Protein AF-A0A1L3GE89-F1 (afdb_monomer_lite)

Secondary structure (DSSP, 8-state):
-HHHHHHHHHHHHHHHHHHTIIIIIHHHHH---HHHHHHHHHHHHHHHHHHTHHHHTTS-HHHHHHHHHHHHHHHHHHHHHHHHGGG-TTHHHHHHHHHHHHHHHHHHHHHHHHHHHHHS--

Foldseek 3Di:
DLLVVLVVLVVVVVVCVVVVCLNDVCCPPVVDDSVVVVVVNVVVVVVSCVVCVVLCVVADCPLVCQLVVLQVQLVVLVVVCVVPVVVPVCSVVSNVVSNVSNVVSSVVRSVRSVVVCVVDDD

Organism: Syntrophotalea acetylenica (NCBI:txid29542)

pLDDT: mean 82.97, std 6.82, range [53.22, 92.06]

Structure (mmCIF, N/CA/C/O backbone):
data_AF-A0A1L3GE89-F1
#
_entry.id   AF-A0A1L3GE89-F1
#
loop_
_atom_site.group_PDB
_atom_site.id
_atom_site.type_symbol
_atom_site.label_atom_id
_atom_site.label_alt_id
_atom_site.label_comp_id
_atom_site.label_asym_id
_atom_site.label_entity_id
_atom_site.label_seq_id
_atom_site.pdbx_PDB_ins_code
_atom_site.Cartn_x
_atom_site.Cartn_y
_atom_site.Cartn_z
_atom_site.occupancy
_atom_site.B_iso_or_equiv
_atom_site.auth_seq_id
_atom_site.auth_comp_id
_atom_site.auth_asym_id
_atom_site.auth_atom_id
_atom_site.pdbx_PDB_model_num
ATOM 1 N N . MET A 1 1 ? -16.234 -9.388 12.461 1.00 69.56 1 MET A N 1
ATOM 2 C CA . MET A 1 1 ? -16.269 -9.498 10.982 1.00 69.56 1 MET A CA 1
ATOM 3 C C . MET A 1 1 ? -15.283 -8.546 10.302 1.00 69.56 1 MET A C 1
ATOM 5 O O . MET A 1 1 ? -14.530 -9.015 9.465 1.00 69.56 1 MET A O 1
ATOM 9 N N . PHE A 1 2 ? -15.225 -7.266 10.700 1.00 76.56 2 PHE A N 1
ATOM 10 C CA . PHE A 1 2 ? -14.264 -6.275 10.180 1.00 76.56 2 PHE A CA 1
ATOM 11 C C . PHE A 1 2 ? -12.813 -6.786 10.139 1.00 76.56 2 PHE A C 1
ATOM 13 O O . PHE A 1 2 ? -12.288 -6.968 9.052 1.00 76.56 2 PHE A O 1
ATOM 20 N N . LEU A 1 3 ? -12.228 -7.148 11.289 1.00 77.69 3 LEU A N 1
ATOM 21 C CA . LEU A 1 3 ? -10.827 -7.597 11.384 1.00 77.69 3 LEU A CA 1
ATOM 22 C C . LEU A 1 3 ? -10.482 -8.791 10.474 1.00 77.69 3 LEU A C 1
ATOM 24 O O . LEU A 1 3 ? -9.393 -8.832 9.913 1.00 77.69 3 LEU A O 1
ATOM 28 N N . LEU A 1 4 ? -11.409 -9.738 10.284 1.00 83.19 4 LEU A N 1
ATOM 29 C CA . LEU A 1 4 ? -11.210 -10.875 9.377 1.00 83.19 4 LEU A CA 1
ATOM 30 C C . LEU A 1 4 ? -11.145 -10.427 7.914 1.00 83.19 4 LEU A C 1
ATOM 32 O O . LEU A 1 4 ? -10.259 -10.861 7.184 1.00 83.19 4 LEU A O 1
ATOM 36 N N . VAL A 1 5 ? -12.054 -9.545 7.488 1.00 83.62 5 VAL A N 1
ATOM 37 C CA . VAL A 1 5 ? -12.061 -9.017 6.115 1.00 83.62 5 VAL A CA 1
ATOM 38 C C . VAL A 1 5 ? -10.837 -8.137 5.874 1.00 83.62 5 VAL A C 1
ATOM 40 O O . VAL A 1 5 ? -10.213 -8.237 4.824 1.00 83.62 5 VAL A O 1
ATOM 43 N N . SER A 1 6 ? -10.445 -7.329 6.858 1.00 83.69 6 SER A N 1
ATOM 44 C CA . SER A 1 6 ? -9.227 -6.520 6.807 1.00 83.69 6 SER A CA 1
ATOM 45 C C . SER A 1 6 ? -7.960 -7.368 6.720 1.00 83.69 6 SER A C 1
ATOM 47 O O . SER A 1 6 ? -7.058 -7.054 5.943 1.00 83.69 6 SER A O 1
ATOM 49 N N . GLY A 1 7 ? -7.900 -8.458 7.489 1.00 84.69 7 GLY A N 1
ATOM 50 C CA . GLY A 1 7 ? -6.807 -9.424 7.442 1.00 84.69 7 GLY A CA 1
ATOM 51 C C . GLY A 1 7 ? -6.734 -10.136 6.094 1.00 84.69 7 GLY A C 1
ATOM 52 O O . GLY A 1 7 ? -5.658 -10.219 5.513 1.00 84.69 7 GLY A O 1
ATOM 53 N N . LEU A 1 8 ? -7.876 -10.567 5.549 1.00 87.62 8 LEU A N 1
ATOM 54 C CA . LEU A 1 8 ? -7.939 -11.193 4.227 1.00 87.62 8 LEU A CA 1
ATOM 55 C C . LEU A 1 8 ? -7.529 -10.219 3.114 1.00 87.62 8 LEU A C 1
ATOM 57 O O . LEU A 1 8 ? -6.771 -10.591 2.225 1.00 87.62 8 LEU A O 1
ATOM 61 N N . PHE A 1 9 ? -7.979 -8.965 3.190 1.00 86.75 9 PHE A N 1
ATOM 62 C CA . PHE A 1 9 ? -7.587 -7.908 2.258 1.00 86.75 9 PHE A CA 1
ATOM 63 C C . PHE A 1 9 ? -6.077 -7.638 2.313 1.00 86.75 9 PHE A C 1
ATOM 65 O O . PHE A 1 9 ? -5.418 -7.603 1.279 1.00 86.75 9 PHE A O 1
ATOM 72 N N . THR A 1 10 ? -5.507 -7.532 3.516 1.00 87.12 10 THR A N 1
ATOM 73 C CA . THR A 1 10 ? -4.058 -7.336 3.695 1.00 87.12 10 THR A CA 1
ATOM 74 C C . THR A 1 10 ? -3.266 -8.562 3.228 1.00 87.12 10 THR A C 1
ATOM 76 O O . THR A 1 10 ? -2.227 -8.418 2.594 1.00 87.12 10 THR A O 1
ATOM 79 N N . GLY A 1 11 ? -3.771 -9.774 3.476 1.00 87.75 11 GLY A N 1
ATOM 80 C CA . GLY A 1 11 ? -3.175 -11.016 2.983 1.00 87.75 11 GLY A CA 1
ATOM 81 C C . GLY A 1 11 ? -3.197 -11.122 1.458 1.00 87.75 11 GLY A C 1
ATOM 82 O O . GLY A 1 11 ? -2.223 -11.572 0.866 1.00 87.75 11 GLY A O 1
ATOM 83 N N . MET A 1 12 ? -4.266 -10.653 0.807 1.00 89.19 12 MET A N 1
ATOM 84 C CA . MET A 1 12 ? -4.330 -10.564 -0.654 1.00 89.19 12 MET A CA 1
ATOM 85 C C . MET A 1 12 ? -3.250 -9.623 -1.207 1.00 89.19 12 MET A C 1
ATOM 87 O O . MET A 1 12 ? -2.573 -9.992 -2.162 1.00 89.19 12 MET A O 1
ATOM 91 N N . LEU A 1 13 ? -3.069 -8.443 -0.600 1.00 86.38 13 LEU A N 1
ATOM 92 C CA . LEU A 1 13 ? -2.017 -7.493 -0.988 1.00 86.38 13 LEU A CA 1
ATOM 93 C C . LEU A 1 13 ? -0.614 -8.074 -0.766 1.00 86.38 13 LEU A C 1
ATOM 95 O O . LEU A 1 13 ? 0.244 -7.961 -1.631 1.00 86.38 13 LEU A O 1
ATOM 99 N N . LEU A 1 14 ? -0.404 -8.768 0.357 1.00 89.31 14 LEU A N 1
ATOM 100 C CA . LEU A 1 14 ? 0.856 -9.451 0.642 1.00 89.31 14 LEU A CA 1
ATOM 101 C C . LEU A 1 14 ? 1.186 -10.498 -0.426 1.00 89.31 14 LEU A C 1
ATOM 103 O O . LEU A 1 14 ? 2.320 -10.562 -0.881 1.00 89.31 14 LEU A O 1
ATOM 107 N N . LEU A 1 15 ? 0.217 -11.336 -0.806 1.00 88.38 15 LEU A N 1
ATOM 108 C CA . LEU A 1 15 ? 0.426 -12.357 -1.834 1.00 88.38 15 LEU A CA 1
ATOM 109 C C . LEU A 1 15 ? 0.726 -11.729 -3.199 1.00 88.38 15 LEU A C 1
ATOM 111 O O . LEU A 1 15 ? 1.553 -12.260 -3.936 1.00 88.38 15 LEU A O 1
ATOM 115 N N . ASP A 1 16 ? 0.076 -10.613 -3.525 1.00 84.88 16 ASP A N 1
ATOM 116 C CA . ASP A 1 16 ? 0.357 -9.867 -4.749 1.00 84.88 16 ASP A CA 1
ATOM 117 C C . ASP A 1 16 ? 1.804 -9.361 -4.801 1.00 84.88 16 ASP A C 1
ATOM 119 O O . ASP A 1 16 ? 2.520 -9.715 -5.738 1.00 84.88 16 ASP A O 1
ATOM 123 N N . ASP A 1 17 ? 2.260 -8.619 -3.786 1.00 84.62 17 ASP A N 1
ATOM 124 C CA . ASP A 1 17 ? 3.641 -8.112 -3.731 1.00 84.62 17 ASP A CA 1
ATOM 125 C C . ASP A 1 17 ? 4.669 -9.259 -3.626 1.00 84.62 17 ASP A C 1
ATOM 127 O O . ASP A 1 17 ? 5.698 -9.231 -4.298 1.00 84.62 17 ASP A O 1
ATOM 131 N N . LEU A 1 18 ? 4.393 -10.316 -2.847 1.00 86.31 18 LEU A N 1
ATOM 132 C CA . LEU A 1 18 ? 5.325 -11.439 -2.644 1.00 86.31 18 LEU A CA 1
ATOM 133 C C . LEU A 1 18 ? 5.612 -12.210 -3.938 1.00 86.31 18 LEU A C 1
ATOM 135 O O . LEU A 1 18 ? 6.742 -12.641 -4.172 1.00 86.31 18 LEU A O 1
ATOM 139 N N . PHE A 1 19 ? 4.589 -12.410 -4.768 1.00 86.12 19 PHE A N 1
ATOM 140 C CA . PHE A 1 19 ? 4.724 -13.101 -6.050 1.00 86.12 19 PHE A CA 1
ATOM 141 C C . PHE A 1 19 ? 4.890 -12.141 -7.232 1.00 86.12 19 PHE A C 1
ATOM 143 O O . PHE A 1 19 ? 4.974 -12.608 -8.372 1.00 86.12 19 PHE A O 1
ATOM 150 N N . LEU A 1 20 ? 4.953 -10.827 -6.978 1.00 84.38 20 LEU A N 1
ATOM 151 C CA . LEU A 1 20 ? 4.978 -9.774 -7.995 1.00 84.38 20 LEU A CA 1
ATOM 152 C C . LEU A 1 20 ? 3.858 -9.981 -9.026 1.00 84.38 20 LEU A C 1
ATOM 154 O O . LEU A 1 20 ? 4.098 -9.945 -10.241 1.00 84.38 20 LEU A O 1
ATOM 158 N N . LEU A 1 21 ? 2.637 -10.290 -8.565 1.00 84.31 21 LEU A N 1
ATOM 159 C CA . LEU A 1 21 ? 1.561 -10.663 -9.482 1.00 84.31 21 LEU A CA 1
ATOM 160 C C . LEU A 1 21 ? 1.203 -9.486 -10.386 1.00 84.31 21 LEU A C 1
ATOM 162 O O . LEU A 1 21 ? 1.105 -9.677 -11.599 1.00 84.31 21 LEU A O 1
ATOM 166 N N . HIS A 1 22 ? 1.073 -8.280 -9.834 1.00 81.81 22 HIS A N 1
ATOM 167 C CA . HIS A 1 22 ? 0.718 -7.085 -10.597 1.00 81.81 22 HIS A CA 1
ATOM 168 C C . HIS A 1 22 ? 1.778 -6.619 -11.604 1.00 81.81 22 HIS A C 1
ATOM 170 O O . HIS A 1 22 ? 1.414 -6.031 -12.625 1.00 81.81 22 HIS A O 1
ATOM 176 N N . GLU A 1 23 ? 3.058 -6.895 -11.354 1.00 77.44 23 GLU A N 1
ATOM 177 C CA . GLU A 1 23 ? 4.167 -6.428 -12.195 1.00 77.44 23 GLU A CA 1
ATOM 178 C C . GLU A 1 23 ? 4.647 -7.503 -13.181 1.00 77.44 23 GLU A C 1
ATOM 180 O O . GLU A 1 23 ? 4.854 -7.233 -14.365 1.00 77.44 23 GLU A O 1
ATOM 185 N N . ARG A 1 24 ? 4.802 -8.749 -12.720 1.00 80.25 24 ARG A N 1
ATOM 186 C CA . ARG A 1 24 ? 5.500 -9.797 -13.476 1.00 80.25 24 ARG A CA 1
ATOM 187 C C . ARG A 1 24 ? 4.572 -10.895 -13.969 1.00 80.25 24 ARG A C 1
ATOM 189 O O . ARG A 1 24 ? 4.663 -11.295 -15.129 1.00 80.25 24 ARG A O 1
ATOM 196 N N . VAL A 1 25 ? 3.680 -11.393 -13.113 1.00 83.12 25 VAL A N 1
ATOM 197 C CA . VAL A 1 25 ? 2.864 -12.572 -13.453 1.00 83.12 25 VAL A CA 1
ATOM 198 C C . VAL A 1 25 ? 1.672 -12.195 -14.329 1.00 83.12 25 VAL A C 1
ATOM 200 O O . VAL A 1 25 ? 1.496 -12.756 -15.408 1.00 83.12 25 VAL A O 1
ATOM 203 N N . LEU A 1 26 ? 0.859 -11.226 -13.915 1.00 81.06 26 LEU A N 1
ATOM 204 C CA . LEU A 1 26 ? -0.335 -10.824 -14.660 1.00 81.06 26 LEU A CA 1
ATOM 205 C C . LEU A 1 26 ? 0.016 -10.150 -15.998 1.00 81.06 26 LEU A C 1
ATOM 207 O O . LEU A 1 26 ? -0.596 -10.515 -17.008 1.00 81.06 26 LEU A O 1
ATOM 211 N N . PRO A 1 27 ? 1.011 -9.243 -16.078 1.00 79.94 27 PRO A N 1
ATOM 212 C CA . PRO A 1 27 ? 1.419 -8.691 -17.366 1.00 79.94 27 PRO A CA 1
ATOM 213 C C . PRO A 1 27 ? 2.143 -9.712 -18.247 1.00 79.94 27 PRO A C 1
ATOM 215 O O . PRO A 1 27 ? 1.921 -9.722 -19.456 1.00 79.94 27 PRO A O 1
ATOM 218 N N . GLY A 1 28 ? 2.963 -10.589 -17.657 1.00 79.62 28 GLY A N 1
ATOM 219 C CA . GLY A 1 28 ? 3.766 -11.567 -18.394 1.00 79.62 28 GLY A CA 1
ATOM 220 C C . GLY A 1 28 ? 2.974 -12.755 -18.946 1.00 79.62 28 GLY A C 1
ATOM 221 O O . GLY A 1 28 ? 3.187 -13.143 -20.089 1.00 79.62 28 GLY A O 1
ATOM 222 N N . TYR A 1 29 ? 2.047 -13.322 -18.166 1.00 81.56 29 TYR A N 1
ATOM 223 C CA . TYR A 1 29 ? 1.276 -14.508 -18.572 1.00 81.56 29 TYR A CA 1
ATOM 224 C C . TYR A 1 29 ? -0.107 -14.167 -19.135 1.00 81.56 29 TYR A C 1
ATOM 226 O O . TYR A 1 29 ? -0.576 -14.824 -20.063 1.00 81.56 29 TYR A O 1
ATOM 234 N N . LEU A 1 30 ? -0.774 -13.145 -18.586 1.00 77.94 30 LEU A N 1
ATOM 235 C CA . LEU A 1 30 ? -2.143 -12.770 -18.964 1.00 77.94 30 LEU A CA 1
ATOM 236 C C . LEU A 1 30 ? -2.202 -11.592 -19.950 1.00 77.94 30 LEU A C 1
ATOM 238 O O . LEU A 1 30 ? -3.291 -11.241 -20.405 1.00 77.94 30 LEU A O 1
ATOM 242 N N . HIS A 1 31 ? -1.059 -10.979 -20.285 1.00 78.19 31 HIS A N 1
ATOM 243 C CA . HIS A 1 31 ? -0.954 -9.772 -21.121 1.00 78.19 31 HIS A CA 1
ATOM 244 C C . HIS A 1 31 ? -1.803 -8.593 -20.618 1.00 78.19 31 HIS A C 1
ATOM 246 O O . HIS A 1 31 ? -2.185 -7.694 -21.377 1.00 78.19 31 HIS A O 1
ATOM 252 N N . TRP A 1 32 ? -2.122 -8.575 -19.323 1.00 79.94 32 TRP A N 1
ATOM 253 C CA . TRP A 1 32 ? -2.865 -7.478 -18.724 1.00 79.94 32 TRP A CA 1
ATOM 254 C C . TRP A 1 32 ? -1.952 -6.276 -18.530 1.00 79.94 32 TRP A C 1
ATOM 256 O O . TRP A 1 32 ? -0.882 -6.368 -17.937 1.00 79.94 32 TRP A O 1
ATOM 266 N N . ARG A 1 33 ? -2.384 -5.105 -19.008 1.00 81.06 33 ARG A N 1
ATOM 267 C CA . ARG A 1 33 ? -1.645 -3.870 -18.730 1.00 81.06 33 ARG A CA 1
ATOM 268 C C . ARG A 1 33 ? -1.733 -3.553 -17.238 1.00 81.06 33 ARG A C 1
ATOM 270 O O . ARG A 1 33 ?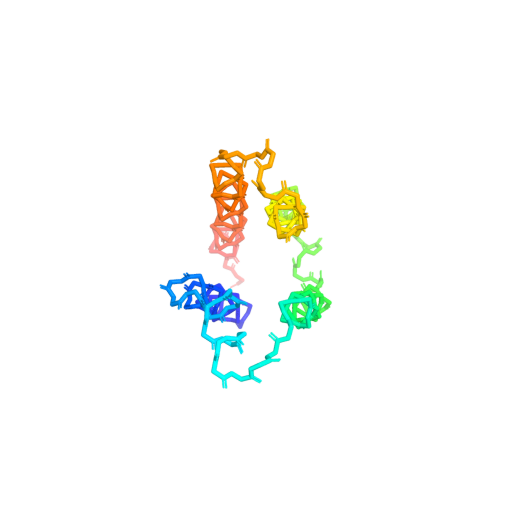 -2.838 -3.446 -16.710 1.00 81.06 33 ARG A O 1
ATOM 277 N N . GLN A 1 34 ? -0.586 -3.265 -16.632 1.00 78.44 34 GLN A N 1
ATOM 278 C CA . GLN A 1 34 ? -0.401 -2.869 -15.228 1.00 78.44 34 GLN A CA 1
ATOM 279 C C . GLN A 1 34 ? -1.439 -1.834 -14.741 1.00 78.44 34 GLN A C 1
ATOM 281 O O . GLN A 1 34 ? -2.036 -1.983 -13.680 1.00 78.44 34 GLN A O 1
ATOM 286 N N . ARG A 1 35 ? -1.793 -0.858 -15.595 1.00 80.44 35 ARG A N 1
ATOM 287 C CA . ARG A 1 35 ? -2.846 0.142 -15.317 1.00 80.44 35 ARG A CA 1
ATOM 288 C C . ARG A 1 35 ? -4.201 -0.449 -14.908 1.00 80.44 35 ARG A C 1
ATOM 290 O O . ARG A 1 35 ? -4.891 0.150 -14.094 1.00 80.44 35 ARG A O 1
ATOM 297 N N . TYR A 1 36 ? -4.613 -1.574 -15.496 1.00 83.50 36 TYR A N 1
ATOM 298 C CA . TYR A 1 36 ? -5.906 -2.199 -15.196 1.00 83.50 36 TYR A CA 1
ATOM 299 C C . TYR A 1 36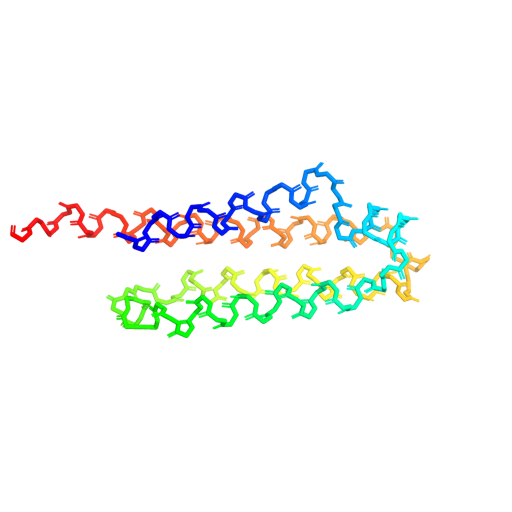 ? -5.869 -2.929 -13.859 1.00 83.50 36 TYR A C 1
ATOM 301 O O . TYR A 1 36 ? -6.870 -2.951 -13.150 1.00 83.50 36 TYR A O 1
ATOM 309 N N . ILE A 1 37 ? -4.704 -3.468 -13.505 1.00 84.88 37 ILE A N 1
ATOM 310 C CA . ILE A 1 37 ? -4.476 -4.152 -12.237 1.00 84.88 37 ILE A CA 1
ATOM 311 C C . ILE A 1 37 ? -4.549 -3.134 -11.091 1.00 84.88 37 ILE A C 1
ATOM 313 O O . ILE A 1 37 ? -5.331 -3.326 -10.162 1.00 84.88 37 ILE A O 1
ATOM 317 N N . TYR A 1 38 ? -3.872 -1.983 -11.214 1.00 83.81 38 TYR A N 1
ATOM 318 C CA . TYR A 1 38 ? -4.005 -0.891 -10.237 1.00 83.81 38 TYR A CA 1
ATOM 319 C C . TYR A 1 38 ? -5.432 -0.364 -10.112 1.00 83.81 38 TYR A C 1
ATOM 321 O O . TYR A 1 38 ? -5.890 -0.074 -9.010 1.00 83.81 38 TYR A O 1
ATOM 329 N N . LEU A 1 39 ? -6.165 -0.267 -11.223 1.00 85.88 39 LEU A N 1
ATOM 330 C CA . LEU A 1 39 ? -7.565 0.162 -11.205 1.00 85.88 39 LEU A CA 1
ATOM 331 C C . LEU A 1 39 ? -8.451 -0.865 -10.473 1.00 85.88 39 LEU A C 1
ATOM 333 O O . LEU A 1 39 ? -9.344 -0.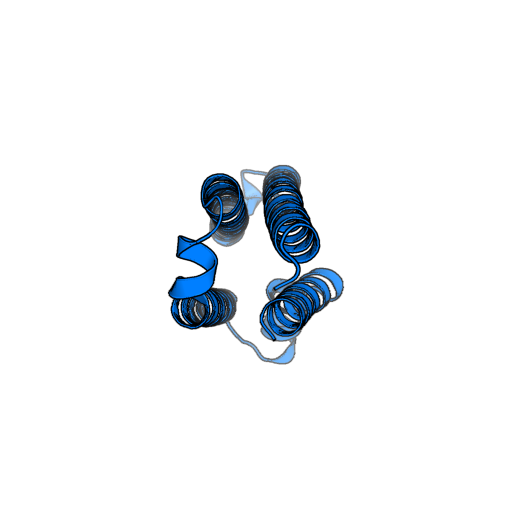489 -9.712 1.00 85.88 39 LEU A O 1
ATOM 337 N N . GLY A 1 40 ? -8.147 -2.157 -10.623 1.00 87.50 40 GLY A N 1
ATOM 338 C CA . GLY A 1 40 ? -8.709 -3.238 -9.813 1.00 87.50 40 GLY A CA 1
ATOM 339 C C . GLY A 1 40 ? -8.433 -3.048 -8.320 1.00 87.50 40 GLY A C 1
ATOM 340 O O . GLY A 1 40 ? -9.369 -2.990 -7.526 1.00 87.50 40 GLY A O 1
ATOM 341 N N . TYR A 1 41 ? -7.176 -2.847 -7.921 1.00 86.81 41 TYR A N 1
ATOM 342 C CA . TYR A 1 41 ? -6.844 -2.609 -6.511 1.00 86.81 41 TYR A CA 1
ATOM 343 C C . TYR A 1 41 ? -7.512 -1.357 -5.947 1.00 86.81 41 TYR A C 1
ATOM 345 O O . TYR A 1 41 ? -8.048 -1.389 -4.837 1.00 86.81 41 TYR A O 1
ATOM 353 N N . MET A 1 42 ? -7.554 -0.271 -6.717 1.00 87.12 42 MET A N 1
ATOM 354 C CA . MET A 1 42 ? -8.210 0.968 -6.313 1.00 87.12 42 MET A CA 1
ATOM 355 C C . MET A 1 42 ? -9.714 0.764 -6.099 1.00 87.12 42 MET A C 1
ATOM 357 O O . MET A 1 42 ? -10.254 1.213 -5.089 1.00 87.12 42 MET A O 1
ATOM 361 N N . THR A 1 43 ? -10.394 0.047 -6.998 1.00 88.75 43 THR A N 1
ATOM 362 C CA . THR A 1 43 ? -11.832 -0.241 -6.855 1.00 88.75 43 THR A CA 1
ATOM 363 C C . THR A 1 43 ? -12.128 -1.150 -5.663 1.00 88.75 43 THR A C 1
ATOM 365 O O . THR A 1 43 ? -13.053 -0.852 -4.905 1.00 88.75 43 THR A O 1
ATOM 368 N N . ILE A 1 44 ? -11.324 -2.193 -5.427 1.00 88.00 44 ILE A N 1
ATOM 369 C CA . ILE A 1 44 ? -11.467 -3.063 -4.245 1.00 88.00 44 ILE A CA 1
ATOM 370 C C . ILE A 1 44 ? -11.235 -2.257 -2.961 1.00 88.00 44 ILE A C 1
ATOM 372 O O . ILE A 1 44 ? -12.026 -2.354 -2.023 1.00 88.00 44 ILE A O 1
ATOM 376 N N . THR A 1 45 ? -10.198 -1.416 -2.934 1.00 86.19 45 THR A N 1
ATOM 377 C CA . THR A 1 45 ? -9.873 -0.557 -1.785 1.00 86.19 45 THR A CA 1
ATOM 378 C C . THR A 1 45 ? -11.016 0.411 -1.484 1.00 86.19 45 THR A C 1
ATOM 380 O O . THR A 1 45 ? -11.475 0.491 -0.346 1.00 86.19 45 THR A O 1
ATOM 383 N N . LEU A 1 46 ? -11.550 1.096 -2.500 1.00 87.69 46 LEU A N 1
ATOM 384 C CA . LEU A 1 46 ? -12.707 1.984 -2.347 1.00 87.69 46 LEU A CA 1
ATOM 385 C C . LEU A 1 46 ? -13.962 1.228 -1.891 1.00 87.69 46 LEU A C 1
ATOM 387 O O . LEU A 1 46 ? -14.688 1.723 -1.029 1.00 87.69 46 LEU A O 1
ATOM 391 N N . GLY A 1 47 ? -14.203 0.026 -2.420 1.00 87.44 47 GLY A N 1
ATOM 392 C CA . GLY A 1 47 ? -15.299 -0.844 -1.991 1.00 87.44 47 GLY A CA 1
ATOM 393 C C . GLY A 1 47 ? -15.181 -1.243 -0.519 1.00 87.44 47 GLY A C 1
ATOM 394 O O . GLY A 1 47 ? -16.157 -1.150 0.229 1.00 87.44 47 GLY A O 1
ATOM 395 N N . TYR A 1 48 ? -13.974 -1.601 -0.077 1.00 86.44 48 TYR A N 1
ATOM 396 C CA . TYR A 1 48 ? -13.668 -1.888 1.323 1.00 86.44 48 TYR A CA 1
ATOM 397 C C . TYR A 1 48 ? -13.903 -0.658 2.219 1.00 86.44 48 TYR A C 1
ATOM 399 O O . TYR A 1 48 ? -14.619 -0.755 3.220 1.00 86.44 48 TYR A O 1
ATOM 407 N N . LEU A 1 49 ? -13.386 0.517 1.834 1.00 84.94 49 LEU A N 1
ATOM 408 C CA . LEU A 1 49 ? -13.610 1.772 2.564 1.00 84.94 49 LEU A CA 1
ATOM 409 C C . LEU A 1 49 ? -15.103 2.118 2.667 1.00 84.94 49 LEU A C 1
ATOM 411 O O . LEU A 1 49 ? -15.578 2.498 3.737 1.00 84.94 49 LEU A O 1
ATOM 415 N N . ALA A 1 50 ? -15.856 1.980 1.573 1.00 85.62 50 ALA A N 1
ATOM 416 C CA . ALA A 1 50 ? -17.282 2.284 1.540 1.00 85.62 50 ALA A CA 1
ATOM 417 C C . ALA A 1 50 ? -18.100 1.313 2.408 1.00 85.62 50 ALA A C 1
ATOM 419 O O . ALA A 1 50 ? -18.976 1.753 3.159 1.00 85.62 50 ALA A O 1
ATOM 420 N N . GLY A 1 51 ? -17.787 0.014 2.350 1.00 82.38 51 GLY A N 1
ATOM 421 C CA . GLY A 1 51 ? -18.458 -1.028 3.130 1.00 82.38 51 GLY A CA 1
ATOM 422 C C . GLY A 1 51 ? -18.246 -0.870 4.635 1.00 82.38 51 GLY A C 1
ATOM 423 O O . GLY A 1 51 ? -19.191 -0.999 5.416 1.00 82.38 51 GLY A O 1
ATOM 424 N N . PHE A 1 52 ? -17.034 -0.496 5.049 1.00 82.31 52 PHE A N 1
ATOM 425 C CA . PHE A 1 52 ? -16.690 -0.323 6.461 1.00 82.31 52 PHE A CA 1
ATOM 426 C C . PHE A 1 52 ? -16.680 1.130 6.934 1.00 82.31 52 PHE A C 1
ATOM 428 O O . PHE A 1 52 ? -16.265 1.396 8.062 1.00 82.31 52 PHE A O 1
ATOM 435 N N . ARG A 1 53 ? -17.229 2.067 6.145 1.00 79.75 53 ARG A N 1
ATOM 436 C CA . ARG A 1 53 ? -17.237 3.504 6.469 1.00 79.75 53 ARG A CA 1
ATOM 437 C C . ARG A 1 53 ? -17.732 3.796 7.884 1.00 79.75 53 ARG A C 1
ATOM 439 O O . ARG A 1 53 ? -17.137 4.605 8.571 1.00 79.75 53 ARG A O 1
ATOM 446 N N . LYS A 1 54 ? -18.784 3.113 8.355 1.0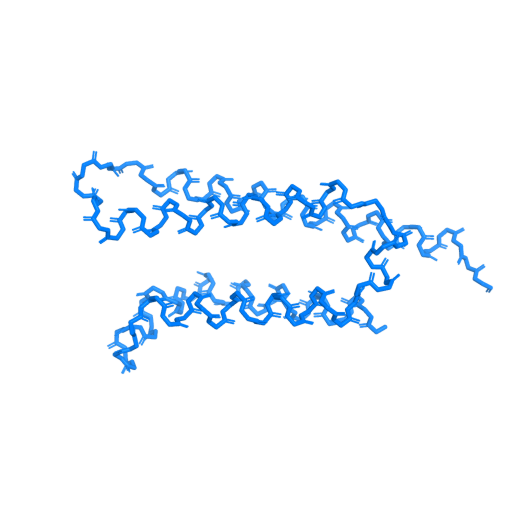0 76.06 54 LYS A N 1
ATOM 447 C CA . LYS A 1 54 ? -19.359 3.340 9.695 1.00 76.06 54 LYS A CA 1
ATOM 448 C C . LYS A 1 54 ? -18.394 2.970 10.825 1.00 76.06 54 LYS A C 1
ATOM 450 O O . LYS A 1 54 ? -18.436 3.599 11.873 1.00 76.06 54 LYS A O 1
ATOM 455 N N . ILE A 1 55 ? -17.561 1.950 10.615 1.00 76.31 55 ILE A N 1
ATOM 456 C CA . ILE A 1 55 ? -16.545 1.509 11.579 1.00 76.31 55 ILE A CA 1
ATOM 457 C C . ILE A 1 55 ? -15.344 2.446 11.497 1.00 76.31 55 ILE A C 1
ATOM 459 O O . ILE A 1 55 ? -14.886 2.936 12.524 1.00 76.31 55 ILE A O 1
ATOM 463 N N . ILE A 1 56 ? -14.912 2.768 10.273 1.00 77.94 56 ILE A N 1
ATOM 464 C CA . ILE A 1 56 ? -13.799 3.684 10.021 1.00 77.94 56 ILE A CA 1
ATOM 465 C C . ILE A 1 56 ? -14.088 5.046 10.656 1.00 77.94 56 ILE A C 1
ATOM 467 O O . ILE A 1 56 ? -13.282 5.484 11.468 1.00 77.94 56 ILE A O 1
ATOM 471 N N . PHE A 1 57 ? -15.272 5.633 10.418 1.00 71.94 57 PHE A N 1
ATOM 472 C CA . PHE A 1 57 ? -15.731 6.910 10.995 1.00 71.94 57 PHE A CA 1
ATOM 473 C C . PHE A 1 57 ? -15.829 6.933 12.531 1.00 71.94 57 PHE A C 1
ATOM 475 O O . PHE A 1 57 ? -15.954 8.000 13.121 1.00 71.94 57 PHE A O 1
ATOM 482 N N . ARG A 1 58 ? -15.756 5.773 13.193 1.00 71.81 58 ARG A N 1
ATOM 483 C CA . ARG A 1 58 ? -15.820 5.648 14.657 1.00 71.81 58 ARG A CA 1
ATOM 484 C C . ARG A 1 58 ? -14.440 5.544 15.324 1.00 71.81 58 ARG A C 1
ATOM 486 O O . ARG A 1 58 ? -14.376 5.496 16.546 1.00 71.81 58 ARG A O 1
ATOM 493 N N . THR A 1 59 ? -13.370 5.479 14.532 1.00 74.44 59 THR A N 1
ATOM 494 C CA . THR A 1 59 ? -11.968 5.276 14.957 1.00 74.44 59 THR A CA 1
ATOM 495 C C . THR A 1 59 ? -11.091 6.451 14.525 1.00 74.44 59 THR A C 1
ATOM 497 O O . THR A 1 59 ? -11.516 7.240 13.694 1.00 74.44 59 THR A O 1
ATOM 500 N N . ASP A 1 60 ? -9.860 6.577 15.019 1.00 72.75 60 ASP A N 1
ATOM 501 C CA . ASP A 1 60 ? -8.942 7.628 14.558 1.00 72.75 60 ASP A CA 1
ATOM 502 C C . ASP A 1 60 ? -8.569 7.465 13.072 1.00 72.75 60 ASP A C 1
ATOM 504 O O . ASP A 1 60 ? -7.870 6.528 12.683 1.00 72.75 60 ASP A O 1
ATOM 508 N N . HIS A 1 61 ? -9.014 8.398 12.222 1.00 81.06 61 HIS A N 1
ATOM 509 C CA . HIS A 1 61 ? -8.783 8.336 10.769 1.00 81.06 61 HIS A CA 1
ATOM 510 C C . HIS A 1 61 ? -7.368 8.738 10.360 1.00 81.06 61 HIS A C 1
ATOM 512 O O . HIS A 1 61 ? -6.983 8.493 9.221 1.00 81.06 61 HIS A O 1
ATOM 518 N N . LEU A 1 62 ? -6.595 9.367 11.249 1.00 84.88 62 LEU A N 1
ATOM 519 C CA . LEU A 1 62 ? -5.297 9.944 10.900 1.00 84.88 62 LEU A CA 1
ATOM 520 C C . LEU A 1 62 ? -4.328 8.868 10.389 1.00 84.88 62 LEU A C 1
ATOM 522 O O . LEU A 1 62 ? -3.733 9.032 9.328 1.00 84.88 62 LEU A O 1
ATOM 526 N N . LEU A 1 63 ? -4.249 7.727 11.080 1.00 83.75 63 LEU A N 1
ATOM 527 C CA . LEU A 1 63 ? -3.424 6.589 10.657 1.00 83.75 63 LEU A CA 1
ATOM 528 C C . LEU A 1 63 ? -3.913 5.966 9.343 1.00 83.75 63 LEU A C 1
ATOM 530 O O . LEU A 1 63 ? -3.102 5.556 8.519 1.00 83.75 63 LEU A O 1
ATOM 534 N N . LEU A 1 64 ? -5.228 5.937 9.118 1.00 85.38 64 LEU A N 1
ATOM 535 C CA . LEU A 1 64 ? -5.813 5.419 7.882 1.00 85.38 64 LEU A CA 1
ATOM 536 C C . LEU A 1 64 ? -5.517 6.343 6.689 1.00 85.38 64 LEU A C 1
ATOM 538 O O . LEU A 1 64 ? -5.150 5.864 5.620 1.00 85.38 64 LEU A O 1
ATOM 542 N N . VAL A 1 65 ? -5.626 7.661 6.874 1.00 87.81 65 VAL A N 1
ATOM 543 C CA . VAL A 1 65 ? -5.278 8.656 5.849 1.00 87.81 65 VAL A CA 1
ATOM 544 C C . VAL A 1 65 ? -3.788 8.596 5.526 1.00 87.81 65 VAL A C 1
ATOM 546 O O . VAL A 1 65 ? -3.435 8.613 4.350 1.00 87.81 65 VAL A O 1
ATOM 549 N N . LEU A 1 66 ? -2.922 8.462 6.536 1.00 88.19 66 LEU A N 1
ATOM 550 C CA . LEU A 1 66 ? -1.487 8.266 6.316 1.00 88.19 66 LEU A CA 1
ATOM 551 C C . LEU A 1 66 ? -1.210 6.976 5.544 1.00 88.19 66 LEU A C 1
ATOM 553 O O . LEU A 1 66 ? -0.480 7.013 4.558 1.00 88.19 66 LEU A O 1
ATOM 557 N N . ALA A 1 67 ? -1.830 5.860 5.936 1.00 88.38 67 ALA A N 1
ATOM 558 C CA . ALA A 1 67 ? -1.663 4.584 5.249 1.00 88.38 67 ALA A CA 1
ATOM 559 C C . ALA A 1 67 ? -2.037 4.689 3.766 1.00 88.38 67 ALA A C 1
ATOM 561 O O . ALA A 1 67 ? -1.237 4.359 2.895 1.00 88.38 67 ALA A O 1
ATOM 562 N N . LEU A 1 68 ? -3.231 5.212 3.476 1.00 88.31 68 LEU A N 1
ATOM 563 C CA . LEU A 1 68 ? -3.716 5.387 2.108 1.00 88.31 68 LEU A CA 1
ATOM 564 C C . LEU A 1 68 ? -2.870 6.388 1.318 1.00 88.31 68 LEU A C 1
ATOM 566 O O . LEU A 1 68 ? -2.607 6.158 0.141 1.00 88.31 68 LEU A O 1
ATOM 570 N N . GLY A 1 69 ? -2.423 7.470 1.958 1.00 91.00 69 GLY A N 1
ATOM 571 C CA . GLY A 1 69 ? -1.536 8.457 1.351 1.00 91.00 69 GLY A CA 1
ATOM 572 C C . GLY A 1 69 ? -0.204 7.840 0.936 1.00 91.00 69 GLY A C 1
ATOM 573 O O . GLY A 1 69 ? 0.205 7.987 -0.212 1.00 91.00 69 GLY A O 1
ATOM 574 N N . PHE A 1 70 ? 0.441 7.092 1.829 1.00 91.88 70 PHE A N 1
ATOM 575 C CA . PHE A 1 70 ? 1.706 6.425 1.532 1.00 91.88 70 PHE A CA 1
ATOM 576 C C . PHE A 1 70 ? 1.562 5.314 0.484 1.00 91.88 70 PHE A C 1
ATOM 578 O O . PHE A 1 70 ? 2.373 5.253 -0.436 1.00 91.88 70 PHE A O 1
ATOM 585 N N . PHE A 1 71 ? 0.500 4.503 0.534 1.00 88.00 71 PHE A N 1
ATOM 586 C CA . PHE A 1 71 ? 0.229 3.526 -0.527 1.00 88.00 71 PHE A CA 1
ATOM 587 C C . PHE A 1 71 ? -0.011 4.195 -1.884 1.00 88.00 71 PHE A C 1
ATOM 589 O O . PHE A 1 71 ? 0.512 3.738 -2.897 1.00 88.00 71 PHE A O 1
ATOM 596 N N . PHE A 1 72 ? -0.748 5.307 -1.914 1.00 90.38 72 PHE A N 1
ATOM 597 C CA . PHE A 1 72 ? -0.949 6.072 -3.141 1.00 90.38 72 PHE A CA 1
ATOM 598 C C . PHE A 1 72 ? 0.366 6.649 -3.678 1.00 90.38 72 PHE A C 1
ATOM 600 O O . PHE A 1 72 ? 0.619 6.567 -4.879 1.00 90.38 72 PHE A O 1
ATOM 607 N N . LEU A 1 73 ? 1.222 7.193 -2.805 1.00 89.50 73 LEU A N 1
ATOM 608 C CA . LEU A 1 73 ? 2.545 7.688 -3.192 1.00 89.50 73 LEU A CA 1
ATOM 609 C C . LEU A 1 73 ? 3.422 6.571 -3.764 1.00 89.50 73 LEU A C 1
ATOM 611 O O . LEU A 1 73 ? 4.077 6.791 -4.778 1.00 89.50 73 LEU A O 1
ATOM 615 N N . SER A 1 74 ? 3.401 5.382 -3.162 1.00 88.94 74 SER A N 1
ATOM 616 C CA . SER A 1 74 ? 4.130 4.220 -3.673 1.00 88.94 74 SER A CA 1
ATOM 617 C C . SER A 1 74 ? 3.700 3.861 -5.101 1.00 88.94 74 SER A C 1
ATOM 619 O O . SER A 1 7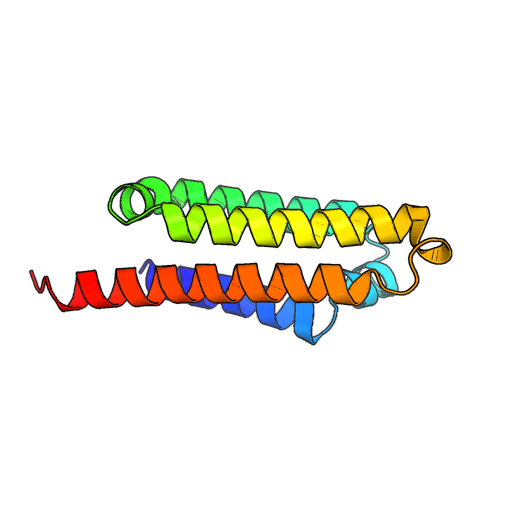4 ? 4.530 3.840 -6.009 1.00 88.94 74 SER A O 1
ATOM 621 N N . VAL A 1 75 ? 2.391 3.714 -5.336 1.00 86.56 75 VAL A N 1
ATOM 622 C CA . VAL A 1 75 ? 1.837 3.429 -6.673 1.00 86.56 75 VAL A CA 1
ATOM 623 C C . VAL A 1 75 ? 2.158 4.548 -7.670 1.00 86.56 75 VAL A C 1
ATOM 625 O O . VAL A 1 75 ? 2.395 4.289 -8.851 1.00 86.56 75 VAL A O 1
ATOM 628 N N . ALA A 1 76 ? 2.172 5.806 -7.219 1.00 88.12 76 ALA A N 1
ATOM 629 C CA . ALA A 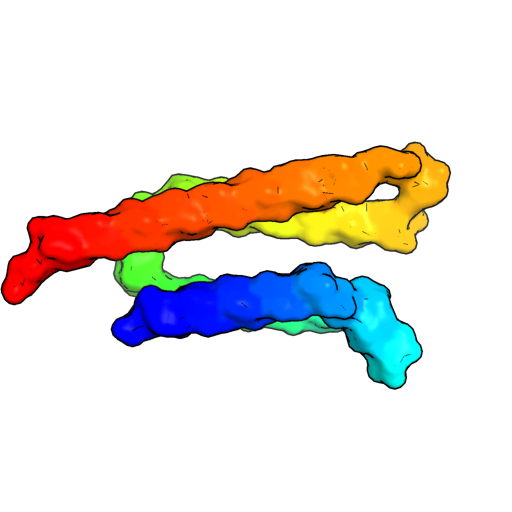1 76 ? 2.533 6.940 -8.060 1.00 88.12 76 ALA A CA 1
ATOM 630 C C . ALA A 1 76 ? 4.008 6.890 -8.487 1.00 88.12 76 ALA A C 1
ATOM 632 O O . ALA A 1 76 ? 4.297 7.138 -9.660 1.00 88.12 76 ALA A O 1
ATOM 633 N N . VAL A 1 77 ? 4.924 6.543 -7.574 1.00 87.44 77 VAL A N 1
ATOM 634 C CA . VAL A 1 77 ? 6.347 6.339 -7.894 1.00 87.44 77 VAL A CA 1
ATOM 635 C C . VAL A 1 77 ? 6.501 5.241 -8.940 1.00 87.44 77 VAL A C 1
ATOM 637 O O . VAL A 1 77 ? 7.175 5.466 -9.944 1.00 87.44 77 VAL A O 1
ATOM 640 N N . ASP A 1 78 ? 5.816 4.116 -8.761 1.00 84.94 78 ASP A N 1
ATOM 641 C CA . ASP A 1 78 ? 5.880 2.983 -9.683 1.00 84.94 78 ASP A CA 1
ATOM 642 C C . ASP A 1 78 ? 5.301 3.330 -11.074 1.00 84.94 78 ASP A C 1
ATOM 644 O O . ASP A 1 78 ? 5.928 3.113 -12.110 1.00 84.94 78 ASP A O 1
ATOM 648 N N . CYS A 1 79 ? 4.166 4.038 -11.137 1.00 83.88 79 CYS A N 1
ATOM 649 C CA . CYS A 1 79 ? 3.610 4.537 -12.404 1.00 83.88 79 CYS A CA 1
ATOM 650 C C . CYS A 1 79 ? 4.538 5.528 -13.133 1.00 83.88 79 CYS A C 1
ATOM 652 O O . CYS A 1 79 ? 4.598 5.536 -14.369 1.00 83.88 79 CYS A O 1
ATOM 654 N N . ILE A 1 80 ? 5.232 6.398 -12.390 1.00 85.50 80 ILE A N 1
ATOM 655 C CA . ILE A 1 80 ? 6.212 7.333 -12.959 1.00 85.50 80 ILE A CA 1
ATOM 656 C C . ILE A 1 80 ? 7.429 6.555 -13.462 1.00 85.50 80 ILE A C 1
ATOM 658 O O . ILE A 1 80 ? 7.881 6.804 -14.583 1.00 85.50 80 ILE A O 1
ATOM 662 N N . ALA A 1 81 ? 7.919 5.588 -12.688 1.00 82.81 81 ALA A N 1
ATOM 663 C CA . ALA A 1 81 ? 9.046 4.740 -13.049 1.00 82.81 81 ALA A CA 1
ATOM 664 C C . ALA A 1 81 ? 8.751 3.860 -14.272 1.00 82.81 81 ALA A C 1
ATOM 666 O O . ALA A 1 81 ? 9.572 3.787 -15.182 1.00 82.81 81 ALA A O 1
ATOM 667 N N . ALA A 1 82 ? 7.545 3.314 -14.404 1.00 77.12 82 ALA A N 1
ATOM 668 C CA . ALA A 1 82 ? 7.137 2.575 -15.598 1.00 77.12 82 ALA A CA 1
ATOM 669 C C . ALA A 1 82 ? 7.224 3.417 -16.891 1.00 77.12 82 ALA A C 1
ATOM 671 O O . ALA A 1 82 ? 7.372 2.875 -17.987 1.00 77.12 82 ALA A O 1
ATOM 672 N N . ARG A 1 83 ? 7.142 4.754 -16.788 1.00 79.25 83 ARG A N 1
ATOM 673 C CA . ARG A 1 83 ? 7.208 5.677 -17.936 1.00 79.25 83 ARG A CA 1
ATOM 674 C C . ARG A 1 83 ? 8.566 6.369 -18.104 1.00 79.25 83 ARG A C 1
ATOM 676 O O . ARG A 1 83 ? 8.933 6.687 -19.233 1.00 79.25 83 ARG A O 1
ATOM 683 N N . TRP A 1 84 ? 9.300 6.596 -17.015 1.00 77.88 84 TRP A N 1
ATOM 684 C CA . TRP A 1 84 ? 10.538 7.391 -16.975 1.00 77.88 84 TRP A CA 1
ATOM 685 C C . TRP A 1 84 ? 11.699 6.694 -16.244 1.00 77.88 84 TRP A C 1
ATOM 687 O O . TRP A 1 84 ? 12.704 7.333 -15.951 1.00 77.88 84 TRP A O 1
ATOM 697 N N . GLY A 1 85 ? 11.599 5.395 -15.957 1.00 66.31 85 GLY A N 1
ATOM 698 C CA . GLY A 1 85 ? 12.482 4.666 -15.032 1.00 66.31 85 GLY A CA 1
ATOM 699 C C . GLY A 1 85 ? 13.969 4.698 -15.380 1.00 66.31 85 GLY A C 1
ATOM 700 O O . GLY A 1 85 ? 14.805 4.648 -14.484 1.00 66.31 85 GLY A O 1
ATOM 701 N N . HIS A 1 86 ? 14.319 4.907 -16.653 1.00 66.25 86 HIS A N 1
ATOM 702 C CA . HIS A 1 86 ? 15.711 5.101 -17.073 1.00 66.25 86 HIS A CA 1
ATOM 703 C C . HIS A 1 86 ? 16.377 6.356 -16.468 1.00 66.25 86 HIS A C 1
ATOM 705 O O . HIS A 1 86 ? 17.602 6.422 -16.423 1.00 66.25 86 HIS A O 1
ATOM 711 N N . LEU A 1 87 ? 15.597 7.341 -16.002 1.00 66.69 87 LEU A N 1
ATOM 712 C CA . LEU A 1 87 ? 16.093 8.576 -15.377 1.00 66.69 87 LEU A CA 1
ATOM 713 C C . LEU A 1 87 ? 16.216 8.488 -13.850 1.00 66.69 87 LEU A C 1
ATOM 715 O O . LEU A 1 87 ? 16.867 9.343 -13.254 1.00 66.69 87 LEU A O 1
ATOM 719 N N . ILE A 1 88 ? 15.595 7.493 -13.206 1.00 73.06 88 ILE A N 1
ATOM 720 C CA . ILE A 1 88 ? 15.545 7.387 -11.740 1.00 73.06 88 ILE A CA 1
ATOM 721 C C . ILE A 1 88 ? 15.996 5.982 -11.322 1.00 73.06 88 ILE A C 1
ATOM 723 O O . ILE A 1 88 ? 15.166 5.162 -10.954 1.00 73.06 88 ILE A O 1
ATOM 727 N N . PRO A 1 89 ? 17.305 5.678 -11.318 1.00 70.56 89 PRO A N 1
ATOM 728 C CA . PRO A 1 89 ? 17.813 4.341 -10.984 1.00 70.56 89 PRO A CA 1
ATOM 729 C C . PRO A 1 89 ? 17.527 3.886 -9.538 1.00 70.56 89 PRO A C 1
ATOM 731 O O . PRO A 1 89 ? 17.779 2.736 -9.201 1.00 70.56 89 PRO A O 1
ATOM 734 N N . VAL A 1 90 ? 17.000 4.769 -8.680 1.00 81.69 90 VAL A N 1
ATOM 735 C CA . VAL A 1 90 ? 16.731 4.519 -7.250 1.00 81.69 90 VAL A CA 1
ATOM 736 C C . VAL A 1 90 ? 15.224 4.556 -6.935 1.00 81.69 90 VAL A C 1
ATOM 738 O O . VAL A 1 90 ? 14.832 4.680 -5.778 1.00 81.69 90 VAL A O 1
ATOM 741 N N . TYR A 1 91 ? 14.347 4.472 -7.946 1.00 84.00 91 TYR A N 1
ATOM 742 C CA . TYR A 1 91 ? 12.897 4.598 -7.737 1.00 84.00 91 TYR A CA 1
ATOM 743 C C . TYR A 1 91 ? 12.327 3.519 -6.805 1.00 84.00 91 TYR A C 1
ATOM 745 O O . TYR A 1 91 ? 11.480 3.842 -5.977 1.00 84.00 91 TYR A O 1
ATOM 753 N N . HIS A 1 92 ? 12.852 2.290 -6.870 1.00 81.62 92 HIS A N 1
ATOM 754 C CA . HIS A 1 92 ? 12.441 1.188 -5.996 1.00 81.62 92 HIS A CA 1
ATOM 755 C C . HIS A 1 92 ? 12.608 1.518 -4.509 1.00 81.62 92 HIS A C 1
ATOM 757 O O . HIS A 1 92 ? 11.753 1.174 -3.707 1.00 81.62 92 HIS A O 1
ATOM 763 N N . LEU A 1 93 ? 13.647 2.272 -4.124 1.00 87.31 93 LEU A N 1
ATOM 764 C CA . LEU A 1 93 ? 13.831 2.669 -2.724 1.00 87.31 93 LEU A CA 1
ATOM 765 C C . LEU A 1 93 ? 12.700 3.586 -2.238 1.00 87.31 93 LEU A C 1
ATOM 767 O O . LEU A 1 93 ? 12.263 3.489 -1.092 1.00 87.31 93 LEU A O 1
ATOM 771 N N . PHE A 1 94 ? 12.239 4.492 -3.102 1.00 87.19 94 PHE A N 1
ATOM 772 C CA . PHE A 1 94 ? 11.119 5.376 -2.788 1.00 87.19 94 PHE A CA 1
ATOM 773 C C . PHE A 1 94 ? 9.801 4.611 -2.785 1.00 87.19 94 PHE A C 1
ATOM 775 O O . PHE A 1 94 ? 8.993 4.799 -1.879 1.00 87.19 94 PHE A O 1
ATOM 782 N N . GLU A 1 95 ? 9.601 3.737 -3.768 1.00 86.31 95 GLU A N 1
ATOM 783 C CA . GLU A 1 95 ? 8.436 2.864 -3.851 1.00 86.31 95 GLU A CA 1
ATOM 784 C C . GLU A 1 95 ? 8.296 2.012 -2.582 1.00 86.31 95 GLU A C 1
ATOM 786 O O . GLU A 1 95 ? 7.273 2.112 -1.900 1.00 86.31 95 GLU A O 1
ATOM 791 N N . ASP A 1 96 ? 9.339 1.256 -2.229 1.00 86.50 96 ASP A N 1
ATOM 792 C CA . ASP A 1 96 ? 9.387 0.367 -1.065 1.00 86.50 96 ASP A CA 1
ATOM 793 C C . ASP A 1 96 ? 9.301 1.144 0.247 1.00 86.50 96 ASP A C 1
ATOM 795 O O . ASP A 1 96 ? 8.601 0.736 1.176 1.00 86.50 96 ASP A O 1
ATOM 799 N N . GLY A 1 97 ? 9.967 2.300 0.327 1.00 91.31 97 GLY A N 1
ATOM 800 C CA . GLY A 1 97 ? 9.882 3.188 1.481 1.00 91.31 97 GLY A CA 1
ATOM 801 C C . GLY A 1 97 ? 8.445 3.645 1.727 1.00 91.31 97 GLY A C 1
ATOM 802 O O . GLY A 1 97 ? 7.932 3.526 2.843 1.00 91.31 97 GLY A O 1
ATOM 803 N N . PHE A 1 98 ? 7.757 4.107 0.681 1.00 92.06 98 PHE A N 1
ATOM 804 C CA . PHE A 1 98 ? 6.351 4.487 0.782 1.00 92.06 98 PHE A CA 1
ATOM 805 C C . PHE A 1 98 ? 5.440 3.283 1.072 1.00 92.06 98 PHE A C 1
ATOM 807 O O . PHE A 1 98 ? 4.549 3.422 1.913 1.00 92.06 98 PHE A O 1
ATOM 814 N N . LYS A 1 99 ? 5.681 2.091 0.497 1.00 87.56 99 LYS A N 1
ATOM 815 C CA . LYS A 1 99 ? 4.938 0.869 0.880 1.00 87.56 99 LYS A CA 1
ATOM 816 C C . LYS A 1 99 ? 5.092 0.587 2.369 1.00 87.56 99 LYS A C 1
ATOM 818 O O . LYS A 1 99 ? 4.093 0.380 3.055 1.00 87.56 99 LYS A O 1
ATOM 823 N N . LEU A 1 100 ? 6.318 0.639 2.893 1.00 90.94 100 LEU A N 1
ATOM 824 C CA . LEU A 1 100 ? 6.600 0.361 4.299 1.00 90.94 100 LEU A CA 1
ATOM 825 C C . LEU A 1 100 ? 5.866 1.334 5.229 1.00 90.94 100 LEU A C 1
ATOM 827 O O . LEU A 1 100 ? 5.189 0.893 6.157 1.00 90.94 100 LEU A O 1
ATOM 831 N N . PHE A 1 101 ? 5.942 2.644 4.973 1.00 92.00 101 PHE A N 1
ATOM 832 C CA . PHE A 1 101 ? 5.209 3.633 5.774 1.00 92.00 101 PHE A CA 1
ATOM 833 C C . PHE A 1 101 ? 3.689 3.444 5.688 1.00 92.00 101 PHE A C 1
ATOM 835 O O . PHE A 1 101 ? 2.991 3.607 6.696 1.00 92.00 101 PHE A O 1
ATOM 842 N N . GLY A 1 102 ? 3.183 3.043 4.518 1.00 90.81 102 GLY A N 1
ATOM 843 C CA . GLY A 1 102 ? 1.789 2.652 4.323 1.00 90.81 102 GLY A CA 1
ATOM 844 C C . GLY A 1 102 ? 1.394 1.472 5.208 1.00 90.81 102 GLY A C 1
ATOM 845 O O . GLY A 1 102 ? 0.443 1.575 5.986 1.00 90.81 102 GLY A O 1
ATOM 846 N N . ILE A 1 103 ? 2.171 0.386 5.164 1.00 89.88 103 ILE A N 1
ATOM 847 C CA . ILE A 1 103 ? 1.948 -0.842 5.942 1.00 89.88 103 ILE A CA 1
ATOM 848 C C . ILE A 1 103 ? 2.033 -0.570 7.445 1.00 89.88 103 ILE A C 1
ATOM 850 O O . ILE A 1 103 ? 1.165 -1.019 8.189 1.00 89.88 103 ILE A O 1
ATOM 854 N N . VAL A 1 104 ? 3.034 0.182 7.908 1.00 91.25 104 VAL A N 1
ATOM 855 C CA . VAL A 1 104 ? 3.192 0.514 9.335 1.00 91.25 104 VAL A CA 1
ATOM 856 C C . VAL A 1 104 ? 2.011 1.349 9.833 1.00 91.25 104 VAL A C 1
ATOM 858 O O . VAL A 1 104 ? 1.466 1.069 10.901 1.00 91.25 104 VAL A O 1
ATOM 861 N N . SER A 1 105 ? 1.564 2.331 9.046 1.00 89.38 105 SER A N 1
ATOM 862 C CA . SER A 1 105 ? 0.395 3.153 9.388 1.00 89.38 105 SER A CA 1
ATOM 863 C C . SER A 1 105 ? -0.893 2.319 9.413 1.00 89.38 105 SER A C 1
ATOM 865 O O . SER A 1 105 ? -1.703 2.446 10.334 1.00 89.38 105 SER A O 1
ATOM 867 N N . TRP A 1 106 ? -1.057 1.411 8.445 1.00 89.44 106 TRP A N 1
ATOM 868 C CA . TRP A 1 106 ? -2.179 0.472 8.368 1.00 89.44 106 TRP A CA 1
ATOM 869 C C . TRP A 1 106 ? -2.193 -0.475 9.571 1.00 89.44 106 TRP A C 1
ATOM 871 O O . TRP A 1 106 ? -3.212 -0.614 10.246 1.00 89.44 106 TRP A O 1
ATOM 881 N N . LEU A 1 107 ? -1.044 -1.061 9.910 1.00 88.62 107 LEU A N 1
ATOM 882 C CA . LEU A 1 107 ? -0.876 -1.927 11.073 1.00 88.62 107 LEU A CA 1
ATOM 883 C C . LEU A 1 107 ? -1.202 -1.186 12.373 1.00 88.62 107 LEU A C 1
ATOM 885 O O . LEU A 1 107 ? -1.956 -1.703 13.196 1.00 88.62 107 LEU A O 1
ATOM 889 N N . GLY A 1 108 ? -0.684 0.034 12.539 1.00 86.56 108 GLY A N 1
ATOM 890 C CA . GLY A 1 108 ? -0.979 0.879 13.695 1.00 86.56 108 GLY A CA 1
ATOM 891 C C . GLY A 1 108 ? -2.476 1.160 13.838 1.00 86.56 108 GLY A C 1
ATOM 892 O O . GLY A 1 108 ? -3.020 1.071 14.940 1.00 86.56 108 GLY A O 1
ATOM 893 N N . TYR A 1 109 ? -3.165 1.422 12.724 1.00 87.19 109 TYR A N 1
ATOM 894 C CA . TYR A 1 109 ? -4.614 1.604 12.704 1.00 87.19 109 TYR A CA 1
ATOM 895 C C . TYR A 1 109 ? -5.368 0.346 13.172 1.00 87.19 109 TYR A C 1
ATOM 897 O O . TYR A 1 109 ? -6.254 0.442 14.029 1.00 87.19 109 TYR A O 1
ATOM 905 N N . PHE A 1 110 ? -5.000 -0.842 12.674 1.00 85.06 110 PHE A N 1
ATOM 906 C CA . PHE A 1 110 ? -5.631 -2.100 13.099 1.00 85.06 110 PHE A CA 1
ATOM 907 C C . PHE A 1 110 ? -5.340 -2.459 14.547 1.00 85.06 110 PHE A C 1
ATOM 909 O O . PHE A 1 110 ? -6.252 -2.896 15.253 1.00 85.06 110 PHE A O 1
ATOM 916 N N . ALA A 1 111 ? -4.105 -2.257 15.001 1.00 85.81 111 ALA A N 1
ATOM 917 C CA . ALA A 1 111 ? -3.718 -2.501 16.382 1.00 85.81 111 ALA A CA 1
ATOM 918 C C . ALA A 1 111 ? -4.523 -1.609 17.336 1.00 85.81 111 ALA A C 1
ATOM 920 O O . ALA A 1 111 ? -5.147 -2.115 18.267 1.00 85.81 111 ALA A O 1
ATOM 921 N N . ASN A 1 112 ? -4.597 -0.303 17.056 1.00 84.56 112 ASN A N 1
ATOM 922 C CA . ASN A 1 112 ? -5.354 0.641 17.879 1.00 84.56 112 ASN A CA 1
ATOM 923 C C . ASN A 1 112 ? -6.857 0.312 17.870 1.00 84.56 112 ASN A C 1
ATOM 925 O O . ASN A 1 112 ? -7.479 0.215 18.925 1.00 84.56 112 ASN A O 1
ATOM 929 N N . THR A 1 113 ? -7.431 0.024 16.698 1.00 83.25 113 THR A N 1
ATOM 930 C CA . THR A 1 113 ? -8.847 -0.366 16.588 1.00 83.25 113 THR A CA 1
ATOM 931 C C . THR A 1 113 ? -9.149 -1.647 17.373 1.00 83.25 113 THR A C 1
ATOM 933 O O . THR A 1 113 ? -10.159 -1.718 18.071 1.00 83.25 113 THR A O 1
ATOM 936 N N . SER A 1 114 ? -8.262 -2.645 17.311 1.00 83.00 114 SER A N 1
ATOM 937 C CA . SER A 1 114 ? -8.422 -3.909 18.043 1.00 83.00 114 SER A CA 1
ATOM 938 C C . SER A 1 114 ? -8.325 -3.709 19.555 1.00 83.00 114 SER A C 1
ATOM 940 O O . SER A 1 114 ? -9.136 -4.259 20.295 1.00 83.00 114 SER A O 1
ATOM 942 N N . LEU A 1 115 ? -7.377 -2.886 20.019 1.00 83.88 115 LEU A N 1
ATOM 943 C CA . LEU A 1 115 ? -7.232 -2.546 21.436 1.00 83.88 115 LEU A CA 1
ATOM 944 C C . LEU A 1 115 ? -8.441 -1.770 21.965 1.00 83.88 115 LEU A C 1
ATOM 946 O O . LEU A 1 115 ? -8.927 -2.075 23.049 1.00 83.88 115 LEU A O 1
ATOM 950 N N . GLN A 1 116 ? -8.969 -0.813 21.196 1.00 81.94 116 GLN A N 1
ATOM 951 C CA . GLN A 1 116 ? -10.177 -0.070 21.571 1.00 81.94 116 GLN A CA 1
ATOM 952 C C . GLN A 1 116 ? -11.404 -0.978 21.684 1.00 81.94 116 GLN A C 1
ATOM 954 O O . GLN A 1 116 ? -12.220 -0.791 22.585 1.00 81.94 116 GLN A O 1
ATOM 959 N N . TRP A 1 117 ? -11.529 -1.960 20.789 1.00 79.88 117 TRP A N 1
ATOM 960 C CA . TRP A 1 117 ? -12.605 -2.950 20.842 1.00 79.88 117 TRP A CA 1
ATOM 961 C C . TRP A 1 117 ? -12.443 -3.913 22.023 1.00 79.88 117 TRP A C 1
ATOM 963 O O . TRP A 1 117 ? -13.431 -4.247 22.661 1.00 79.88 117 TRP A O 1
ATOM 973 N N . LEU A 1 118 ? -11.215 -4.321 22.359 1.00 81.25 118 LEU A N 1
ATOM 974 C CA . LEU A 1 118 ? -10.954 -5.180 23.519 1.00 81.25 118 LEU A CA 1
ATOM 975 C C . LEU A 1 118 ? -11.174 -4.445 24.853 1.00 81.25 118 LEU A C 1
ATOM 977 O O . LEU A 1 118 ? -11.667 -5.035 25.807 1.00 81.25 118 LEU A O 1
ATOM 981 N N . ALA A 1 119 ? -10.815 -3.159 24.921 1.00 79.50 119 ALA A N 1
ATOM 982 C CA . ALA A 1 119 ? -10.964 -2.320 26.114 1.00 79.50 119 ALA A CA 1
ATOM 983 C C . ALA A 1 119 ? -12.409 -1.852 26.364 1.00 79.50 119 ALA A C 1
ATOM 985 O O . ALA A 1 119 ? -12.713 -1.353 27.447 1.00 79.50 119 ALA A O 1
ATOM 986 N N . ARG A 1 120 ? -13.298 -2.007 25.378 1.00 66.50 120 ARG A N 1
ATOM 987 C CA . ARG A 1 120 ? -14.745 -1.812 25.520 1.00 66.50 120 ARG A CA 1
ATOM 988 C C . ARG A 1 120 ? -15.458 -3.148 25.293 1.00 66.50 120 ARG A C 1
ATOM 990 O O . ARG A 1 120 ? -16.102 -3.298 24.255 1.00 66.50 120 ARG A O 1
ATOM 997 N N . PRO A 1 121 ? -15.324 -4.120 26.216 1.00 55.81 121 PRO A N 1
ATOM 998 C CA . PRO A 1 121 ? -16.211 -5.267 26.192 1.00 55.81 121 PRO A CA 1
ATOM 999 C C . PRO A 1 121 ? -17.622 -4.727 26.439 1.00 55.81 121 PRO A C 1
ATOM 1001 O O . PRO A 1 121 ? -17.855 -4.036 27.431 1.00 55.81 121 PRO A O 1
ATOM 1004 N N . GLU A 1 122 ? -18.513 -4.941 25.478 1.00 53.22 122 GLU A N 1
ATOM 1005 C CA . GLU A 1 122 ? -19.943 -4.687 25.662 1.00 53.22 122 GLU A CA 1
ATOM 1006 C C . GLU A 1 122 ? -20.509 -5.606 26.751 1.00 53.22 122 GLU A C 1
ATOM 1008 O O . GLU A 1 122 ? -20.120 -6.800 26.767 1.00 53.22 122 GLU A O 1
#

Sequence (122 aa):
MFLLVSGLFTGMLLLDDLFLLHERVLPGYLHWRQRYIYLGYMTITLGYLAGFRKIIFRTDHLLLVLALGFFFLSVAVDCIAARWGHLIPVYHLFEDGFKLFGIVSWLGYFANTSLQWLARPE

Radius of gyration: 16.05 Å; chains: 1; bounding box: 38×24×47 Å